Protein AF-A0A7X8JIK3-F1 (afdb_monomer_lite)

Secondary structure (DSSP, 8-state):
-HHHHHHHHHTTT----EEE-BGGGG-HHHHHHHHHHHTTTS-EEE--B--HHHHHHHHHHHHHTTSSPPPPP----TTTT-HHHHHTTTTS--

Radius of gyration: 20.62 Å; chains: 1; bounding box: 44×41×45 Å

Structure (mmCIF, N/CA/C/O backbone):
data_AF-A0A7X8JIK3-F1
#
_entry.id   AF-A0A7X8JIK3-F1
#
loop_
_atom_site.group_PDB
_atom_site.id
_atom_site.type_symbol
_atom_site.label_atom_id
_atom_site.label_alt_id
_atom_site.label_comp_id
_atom_site.label_asym_id
_atom_site.label_entity_id
_atom_site.label_seq_id
_atom_site.pdbx_PDB_ins_code
_atom_site.Cartn_x
_atom_site.Cartn_y
_atom_site.Cartn_z
_atom_site.occupancy
_atom_site.B_iso_or_equiv
_atom_site.auth_seq_id
_atom_site.auth_comp_id
_atom_site.auth_asym_id
_atom_site.auth_atom_id
_atom_site.pdbx_PDB_model_num
ATOM 1 N N . ALA A 1 1 ? -13.726 4.020 7.382 1.00 95.44 1 ALA A N 1
ATOM 2 C CA . ALA A 1 1 ? -14.509 2.844 7.830 1.00 95.44 1 ALA A CA 1
ATOM 3 C C . ALA A 1 1 ? -15.514 2.364 6.776 1.00 95.44 1 ALA A C 1
ATOM 5 O O . ALA A 1 1 ? -15.369 1.234 6.337 1.00 95.44 1 ALA A O 1
ATOM 6 N N . LYS A 1 2 ? -16.475 3.192 6.317 1.00 97.81 2 LYS A N 1
ATOM 7 C CA . LYS A 1 2 ? -17.492 2.793 5.312 1.00 97.81 2 LYS A CA 1
ATOM 8 C C . LYS A 1 2 ? -16.904 2.081 4.083 1.00 97.81 2 LYS A C 1
ATOM 10 O O . LYS A 1 2 ? -17.398 1.026 3.720 1.00 97.81 2 LYS A O 1
ATOM 15 N N . SER A 1 3 ? -15.839 2.621 3.487 1.00 97.88 3 SER A N 1
ATOM 16 C CA . SER A 1 3 ? -15.217 2.026 2.295 1.00 97.88 3 SER A CA 1
ATOM 17 C C . SER A 1 3 ? -14.604 0.647 2.557 1.00 97.88 3 SER A C 1
ATOM 19 O O . SER A 1 3 ? -14.777 -0.245 1.742 1.00 97.88 3 SER A O 1
ATOM 21 N N . ILE A 1 4 ? -13.960 0.442 3.715 1.00 98.12 4 ILE A N 1
ATOM 22 C CA . ILE A 1 4 ? -13.438 -0.877 4.121 1.00 98.12 4 ILE A CA 1
ATOM 23 C C . ILE A 1 4 ? -14.597 -1.875 4.242 1.00 98.12 4 ILE A C 1
ATOM 25 O O . ILE A 1 4 ? -14.536 -2.961 3.679 1.00 98.12 4 ILE A O 1
ATOM 29 N N . GLY A 1 5 ? -15.687 -1.479 4.909 1.00 98.00 5 GLY A N 1
ATOM 30 C CA . GLY A 1 5 ? -16.882 -2.318 5.030 1.00 98.00 5 GLY A CA 1
ATOM 31 C C . GLY A 1 5 ? -17.537 -2.645 3.685 1.00 98.00 5 GLY A C 1
ATOM 32 O O . GLY A 1 5 ? -17.985 -3.767 3.488 1.00 98.00 5 GLY A O 1
ATOM 33 N N . ALA A 1 6 ? -17.549 -1.706 2.735 1.00 98.31 6 ALA A N 1
ATOM 34 C CA . ALA A 1 6 ? -18.091 -1.943 1.396 1.00 98.31 6 ALA A CA 1
ATOM 35 C C . ALA A 1 6 ? -17.320 -3.039 0.638 1.00 98.31 6 ALA A C 1
ATOM 37 O O . ALA A 1 6 ? -17.935 -3.866 -0.034 1.00 98.31 6 ALA A O 1
ATOM 38 N N . TYR A 1 7 ? -15.992 -3.095 0.787 1.00 98.19 7 TYR A N 1
ATOM 39 C CA . TYR A 1 7 ? -15.179 -4.144 0.168 1.00 98.19 7 TYR A CA 1
ATOM 40 C C . TYR A 1 7 ? -15.409 -5.532 0.770 1.00 98.19 7 TYR A C 1
ATOM 42 O O . TYR A 1 7 ? -15.230 -6.519 0.062 1.00 98.19 7 TYR A O 1
ATOM 50 N N . ALA A 1 8 ? -15.879 -5.631 2.019 1.00 97.81 8 ALA A N 1
ATOM 51 C CA . ALA A 1 8 ? -16.270 -6.922 2.579 1.00 97.81 8 ALA A CA 1
ATOM 52 C C . ALA A 1 8 ? -17.386 -7.569 1.745 1.00 97.81 8 ALA A C 1
ATOM 54 O O . ALA A 1 8 ? -17.301 -8.749 1.439 1.00 97.81 8 ALA A O 1
ATOM 55 N N . THR A 1 9 ? -18.385 -6.803 1.288 1.00 97.88 9 THR A N 1
ATOM 56 C CA . THR A 1 9 ? -19.432 -7.328 0.392 1.00 97.88 9 THR A CA 1
ATOM 57 C C . THR A 1 9 ? -18.878 -7.729 -0.975 1.00 97.88 9 THR A C 1
ATOM 59 O O . THR A 1 9 ? -19.276 -8.761 -1.502 1.00 97.88 9 THR A O 1
ATOM 62 N N . VAL A 1 10 ? -17.951 -6.945 -1.541 1.00 98.25 10 VAL A N 1
ATOM 63 C CA . VAL A 1 10 ? -17.314 -7.263 -2.836 1.00 98.25 10 VAL A CA 1
ATOM 64 C C . VAL A 1 10 ? -16.597 -8.613 -2.777 1.00 98.25 10 VAL A C 1
ATOM 66 O O . VAL A 1 10 ? -16.671 -9.392 -3.721 1.00 98.25 10 VAL A O 1
ATOM 69 N N . LEU A 1 11 ? -15.953 -8.903 -1.648 1.00 98.06 11 LEU A N 1
ATOM 70 C CA . LEU A 1 11 ? -15.249 -10.159 -1.392 1.00 98.06 11 LEU A CA 1
ATOM 71 C C . LEU A 1 11 ? -16.153 -11.241 -0.775 1.00 98.06 11 LEU A C 1
ATOM 73 O O . LEU A 1 11 ? -15.653 -12.216 -0.233 1.00 98.06 11 LEU A O 1
ATOM 77 N N . SER A 1 12 ? -17.481 -11.081 -0.817 1.00 97.88 12 SER A N 1
ATOM 78 C CA . SER A 1 12 ? -18.450 -12.026 -0.231 1.00 97.88 12 SER A CA 1
ATOM 79 C C . SER A 1 12 ? -18.217 -12.347 1.257 1.00 97.88 12 SER A C 1
ATOM 81 O O . SER A 1 12 ? -18.584 -13.411 1.742 1.00 97.88 12 SER A O 1
ATOM 83 N N . GLY A 1 13 ? -17.616 -11.420 2.002 1.00 96.62 13 GLY A N 1
ATOM 84 C CA . GLY A 1 13 ? -17.244 -11.585 3.407 1.00 96.62 13 GLY A CA 1
ATOM 85 C C . GLY A 1 13 ? -15.965 -12.396 3.635 1.00 96.62 13 GLY A C 1
ATOM 86 O O . GLY A 1 13 ? -15.501 -12.466 4.771 1.00 96.62 13 GLY A O 1
ATOM 87 N N . GLU A 1 14 ? -15.355 -12.954 2.590 1.00 98.25 14 GLU A N 1
ATOM 88 C CA . GLU A 1 14 ? -14.146 -13.780 2.668 1.00 98.25 14 GLU A CA 1
ATOM 89 C C . GLU A 1 14 ? -12.886 -12.904 2.721 1.00 98.25 14 GLU A C 1
ATOM 91 O O . GLU A 1 14 ? -12.077 -12.845 1.797 1.00 98.25 14 GLU A O 1
ATOM 96 N N . VAL A 1 15 ? -12.732 -12.167 3.822 1.00 98.31 15 VAL A N 1
ATOM 97 C CA . VAL A 1 15 ? -11.600 -11.259 4.036 1.00 98.31 15 VAL A CA 1
ATOM 98 C C . VAL A 1 15 ? -10.584 -11.918 4.966 1.00 98.31 15 VAL A C 1
ATOM 100 O O . VAL A 1 15 ? -10.862 -12.141 6.141 1.00 98.31 15 VAL A O 1
ATOM 103 N N . ASN A 1 16 ? -9.378 -12.207 4.469 1.00 98.44 16 ASN A N 1
ATOM 104 C CA . ASN A 1 16 ? -8.330 -12.810 5.303 1.00 98.44 16 ASN A CA 1
ATOM 105 C C . ASN A 1 16 ? -7.727 -11.821 6.307 1.00 98.44 16 ASN A C 1
ATOM 107 O O . ASN A 1 16 ? -7.415 -12.201 7.434 1.00 98.44 16 ASN A O 1
ATOM 111 N N . ALA A 1 17 ? -7.532 -10.569 5.890 1.00 98.25 17 ALA A N 1
ATOM 112 C CA . ALA A 1 17 ? -6.968 -9.516 6.722 1.00 98.25 17 ALA A CA 1
ATOM 113 C C . ALA A 1 17 ? -7.326 -8.125 6.186 1.00 98.25 17 ALA A C 1
ATOM 115 O O . ALA A 1 17 ? -7.594 -7.946 4.997 1.00 98.25 17 ALA A O 1
ATOM 116 N N . ILE A 1 18 ? -7.266 -7.129 7.067 1.00 98.38 18 ILE A N 1
ATOM 117 C CA . ILE A 1 18 ? -7.309 -5.707 6.719 1.00 98.38 18 ILE A CA 1
ATOM 118 C C . ILE A 1 18 ? -5.941 -5.108 7.038 1.00 98.38 18 ILE A C 1
ATOM 120 O O . ILE A 1 18 ? -5.483 -5.174 8.177 1.00 98.38 18 ILE A O 1
ATOM 124 N N . LEU A 1 19 ? -5.298 -4.502 6.042 1.00 97.56 19 LEU A N 1
ATOM 125 C CA . LEU A 1 19 ? -4.024 -3.812 6.213 1.00 97.56 19 LEU A CA 1
ATOM 126 C C . LEU A 1 19 ? -4.246 -2.297 6.255 1.00 97.56 19 LEU A C 1
ATOM 128 O O . LEU A 1 19 ? -4.806 -1.724 5.319 1.00 97.56 19 LEU A O 1
ATOM 132 N N . LEU A 1 20 ? -3.803 -1.650 7.332 1.00 97.56 20 LEU A N 1
ATOM 133 C CA . LEU A 1 20 ? -3.812 -0.193 7.475 1.00 97.56 20 LEU A CA 1
ATOM 134 C C . LEU A 1 20 ? -2.383 0.332 7.304 1.00 97.56 20 LEU A C 1
ATOM 136 O O . LEU A 1 20 ? -1.503 -0.004 8.091 1.00 97.56 20 LEU A O 1
ATOM 140 N N . THR A 1 21 ? -2.159 1.137 6.267 1.00 96.88 21 THR A N 1
ATOM 141 C CA . THR A 1 21 ? -0.839 1.660 5.880 1.00 96.88 21 THR A CA 1
ATOM 142 C C . THR A 1 21 ? -0.921 3.131 5.450 1.00 96.88 21 THR A C 1
ATOM 144 O O . THR A 1 21 ? -1.978 3.754 5.600 1.00 96.88 21 THR A O 1
ATOM 147 N N . GLY A 1 22 ? 0.177 3.701 4.954 1.00 95.94 22 GLY A N 1
ATOM 148 C CA . GLY A 1 22 ? 0.308 5.118 4.618 1.00 95.94 22 GLY A CA 1
ATOM 149 C C . GLY A 1 22 ? 0.686 5.985 5.820 1.00 95.94 22 GLY A C 1
ATOM 150 O O . GLY A 1 22 ? 0.644 5.542 6.974 1.00 95.94 22 GLY A O 1
ATOM 151 N N . GLY A 1 23 ? 1.041 7.248 5.570 1.00 95.81 23 GLY A N 1
ATOM 152 C CA . GLY A 1 23 ? 1.493 8.161 6.631 1.00 95.81 23 GLY A CA 1
ATOM 153 C C . GLY A 1 23 ? 0.486 8.373 7.776 1.00 95.81 23 GLY A C 1
ATOM 154 O O . GLY A 1 23 ? 0.874 8.473 8.940 1.00 95.81 23 GLY A O 1
ATOM 155 N N . ILE A 1 24 ? -0.822 8.368 7.486 1.00 95.69 24 ILE A N 1
ATOM 156 C CA . ILE 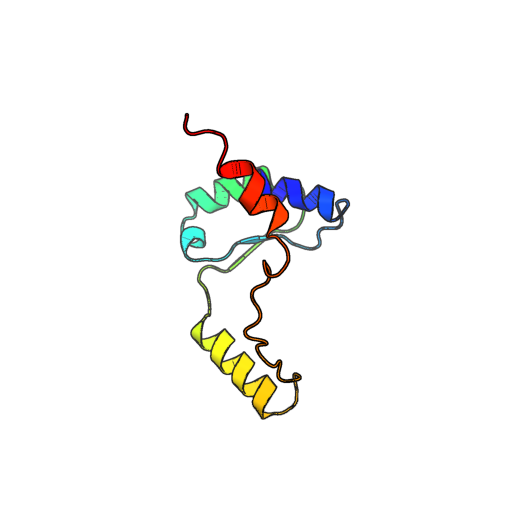A 1 24 ? -1.871 8.573 8.506 1.00 95.69 24 ILE A CA 1
ATOM 157 C C . ILE A 1 24 ? -1.931 7.441 9.540 1.00 95.69 24 ILE A C 1
ATOM 159 O O . ILE A 1 24 ? -2.430 7.643 10.647 1.00 95.69 24 ILE A O 1
ATOM 163 N N . ALA A 1 25 ? -1.391 6.263 9.217 1.00 96.62 25 ALA A N 1
ATOM 164 C CA . ALA A 1 25 ? -1.388 5.123 10.123 1.00 96.62 25 ALA A CA 1
ATOM 165 C C . ALA A 1 25 ? -0.468 5.305 11.345 1.00 96.62 25 ALA A C 1
ATOM 167 O O . ALA A 1 25 ? -0.548 4.516 12.281 1.00 96.62 25 ALA A O 1
ATOM 168 N N . HIS A 1 26 ? 0.348 6.365 11.387 1.00 97.00 26 HIS A N 1
ATOM 169 C CA . HIS A 1 26 ? 1.055 6.777 12.604 1.00 97.00 26 HIS A CA 1
ATOM 170 C C . HIS A 1 26 ? 0.135 7.419 13.659 1.00 97.00 26 HIS A C 1
ATOM 172 O O . HIS A 1 26 ? 0.505 7.492 14.830 1.00 97.00 26 HIS A O 1
ATOM 178 N N . SER A 1 27 ? -1.054 7.899 13.276 1.00 97.75 27 SER A N 1
ATOM 179 C CA . SER A 1 27 ? -2.015 8.476 14.219 1.00 97.75 27 SER A CA 1
ATOM 180 C C . SER A 1 27 ? -2.813 7.375 14.916 1.00 97.75 27 SER A C 1
ATOM 182 O O . SER A 1 27 ? -3.742 6.805 14.340 1.00 97.75 27 SER A O 1
ATOM 184 N N . GLN A 1 28 ? -2.481 7.109 16.181 1.00 97.19 28 GLN A N 1
ATOM 185 C CA . GLN A 1 28 ? -3.166 6.087 16.975 1.00 97.19 28 GLN A CA 1
ATOM 186 C C . GLN A 1 28 ? -4.666 6.373 17.114 1.00 97.19 28 GLN A C 1
ATOM 188 O O . GLN A 1 28 ? -5.479 5.484 16.896 1.00 97.19 28 GLN A O 1
ATOM 193 N N . GLU A 1 29 ? -5.046 7.624 17.391 1.00 97.94 29 GLU A N 1
ATOM 194 C CA . GLU A 1 29 ? -6.454 8.022 17.530 1.00 97.94 29 GLU A CA 1
ATOM 195 C C . GLU A 1 29 ? -7.263 7.715 16.260 1.00 97.94 29 GLU A C 1
ATOM 197 O O . GLU A 1 29 ? -8.369 7.165 16.318 1.00 97.94 29 GLU A O 1
ATOM 202 N N . PHE A 1 30 ? -6.694 8.034 15.093 1.00 97.81 30 PHE A N 1
ATOM 203 C CA . PHE A 1 30 ? -7.331 7.753 13.812 1.00 97.81 30 PHE A CA 1
ATOM 204 C C . PHE A 1 30 ? -7.472 6.245 13.580 1.00 97.81 30 PHE A C 1
ATOM 206 O O . PHE A 1 30 ? -8.554 5.766 13.216 1.00 97.81 30 PHE A O 1
ATOM 213 N N . ILE A 1 31 ? -6.393 5.496 13.821 1.00 98.25 31 ILE A N 1
ATOM 214 C CA . ILE A 1 31 ? -6.359 4.042 13.672 1.00 98.25 31 ILE A CA 1
ATOM 215 C C . ILE A 1 31 ? -7.380 3.370 14.589 1.00 98.25 31 ILE A C 1
ATOM 217 O O . ILE A 1 31 ? -8.195 2.590 14.096 1.00 98.25 31 ILE A O 1
ATOM 221 N N . ASP A 1 32 ? -7.427 3.724 15.869 1.00 98.25 32 ASP A N 1
ATOM 222 C CA . ASP A 1 32 ? -8.369 3.157 16.840 1.00 98.25 32 ASP A CA 1
ATOM 223 C C . ASP A 1 32 ? -9.821 3.389 16.410 1.00 98.25 32 ASP A C 1
ATOM 225 O O . ASP A 1 32 ? -10.675 2.494 16.487 1.00 98.25 32 ASP A O 1
ATOM 229 N N . GLY A 1 33 ? -10.105 4.579 15.872 1.00 98.31 33 GLY A N 1
ATOM 230 C CA . GLY A 1 33 ? -11.401 4.904 15.292 1.00 98.31 33 GLY A CA 1
ATOM 231 C C . GLY A 1 33 ? -11.781 3.981 14.129 1.00 98.31 33 GLY A C 1
ATOM 232 O O . GLY A 1 33 ? -12.938 3.550 14.032 1.00 98.31 33 GLY A O 1
ATOM 233 N N . ILE A 1 34 ? -10.840 3.658 13.244 1.00 98.31 34 ILE A N 1
ATOM 234 C CA . ILE A 1 34 ? -11.072 2.719 12.141 1.00 98.31 34 ILE A CA 1
ATOM 235 C C . ILE A 1 34 ? -11.234 1.294 12.670 1.00 98.31 34 ILE A C 1
ATOM 237 O O . ILE A 1 34 ? -12.262 0.672 12.387 1.00 98.31 34 ILE A O 1
ATOM 241 N N . VAL A 1 35 ? -10.276 0.814 13.466 1.00 98.25 35 VAL A N 1
ATOM 242 C CA . VAL A 1 35 ? -10.213 -0.545 14.029 1.00 98.25 35 VAL A CA 1
ATOM 243 C C . VAL A 1 35 ? -11.515 -0.897 14.734 1.00 98.25 35 VAL A C 1
ATOM 245 O O . VAL A 1 35 ? -12.162 -1.877 14.361 1.00 98.25 35 VAL A O 1
ATOM 248 N N . ARG A 1 36 ? -11.992 -0.038 15.647 1.00 98.50 36 ARG A N 1
ATOM 249 C CA . ARG A 1 36 ? -13.249 -0.254 16.386 1.00 98.50 36 ARG A CA 1
ATOM 250 C C . ARG A 1 36 ? -14.444 -0.555 15.475 1.00 98.50 36 ARG A C 1
ATOM 252 O O . ARG A 1 36 ? -15.355 -1.272 15.878 1.00 98.50 36 ARG A O 1
ATOM 259 N N . ARG A 1 37 ? -14.467 0.016 14.268 1.00 98.44 37 ARG A N 1
ATOM 260 C CA . ARG A 1 37 ? -15.590 -0.083 13.326 1.00 98.44 37 ARG A CA 1
ATOM 261 C C . ARG A 1 37 ? -15.472 -1.245 12.347 1.00 98.44 37 ARG A C 1
ATOM 263 O O . ARG A 1 37 ? -16.482 -1.565 11.733 1.00 98.44 37 ARG A O 1
ATOM 270 N N . VAL A 1 38 ? -14.284 -1.818 12.144 1.00 98.38 38 VAL A N 1
ATOM 271 C CA . VAL A 1 38 ? -14.043 -2.796 11.062 1.00 98.38 38 VAL A CA 1
ATOM 272 C C . VAL A 1 38 ? -13.388 -4.097 11.525 1.00 98.38 38 VAL A C 1
ATOM 274 O O . VAL A 1 38 ? -13.385 -5.057 10.767 1.00 98.38 38 VAL A O 1
ATOM 277 N N . GLN A 1 39 ? -12.905 -4.179 12.770 1.00 98.12 39 GLN A N 1
ATOM 278 C CA . GLN A 1 39 ? -12.239 -5.376 13.313 1.00 98.12 39 GLN A CA 1
ATOM 279 C C . GLN A 1 39 ? -13.112 -6.637 13.354 1.00 98.12 39 GLN A C 1
ATOM 281 O O .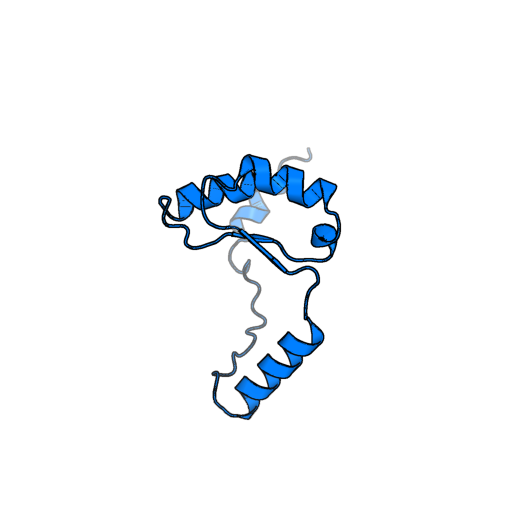 GLN A 1 39 ? -12.584 -7.736 13.447 1.00 98.12 39 GLN A O 1
ATOM 286 N N . TYR A 1 40 ? -14.441 -6.501 13.281 1.00 97.75 40 TYR A N 1
ATOM 287 C CA . TYR A 1 40 ? -15.346 -7.653 13.217 1.00 97.75 40 TYR A CA 1
ATOM 288 C C . TYR A 1 40 ? -15.302 -8.370 11.858 1.00 97.75 40 TYR A C 1
ATOM 290 O O . TYR A 1 40 ? -15.801 -9.485 11.752 1.00 97.75 40 TYR A O 1
ATOM 298 N N . ILE A 1 41 ? -14.763 -7.717 10.822 1.00 98.31 41 ILE A N 1
ATOM 299 C CA . ILE A 1 41 ? -14.716 -8.247 9.457 1.00 98.31 41 ILE A CA 1
ATOM 300 C C . ILE A 1 41 ? -13.571 -9.257 9.326 1.00 98.31 41 ILE A C 1
ATOM 302 O O . ILE A 1 41 ? -13.778 -10.343 8.800 1.00 98.31 41 ILE A O 1
ATOM 306 N N . ALA A 1 42 ? -12.370 -8.891 9.784 1.00 98.38 42 ALA A N 1
ATOM 307 C CA . ALA A 1 42 ? -11.159 -9.701 9.677 1.00 98.38 42 ALA A CA 1
ATOM 308 C C . ALA A 1 42 ? -10.060 -9.187 10.629 1.00 98.38 42 ALA A C 1
ATOM 310 O O . ALA A 1 42 ? -10.130 -8.031 11.067 1.00 98.38 42 ALA A O 1
ATOM 311 N N . PRO A 1 43 ? -9.014 -9.993 10.909 1.00 98.44 43 PRO A N 1
ATOM 312 C CA . PRO A 1 43 ? -7.817 -9.536 11.614 1.00 98.44 43 PRO A CA 1
ATOM 313 C C . PRO A 1 43 ? -7.197 -8.296 10.960 1.00 98.44 43 PRO A C 1
ATOM 315 O O . PRO A 1 43 ? -7.139 -8.191 9.733 1.00 98.44 43 PRO A O 1
ATOM 318 N N . ILE A 1 44 ? -6.711 -7.363 11.780 1.00 98.44 44 ILE A N 1
ATOM 319 C CA . ILE A 1 44 ? -6.135 -6.100 11.308 1.00 98.44 44 ILE A CA 1
ATOM 320 C C . ILE A 1 44 ? -4.630 -6.091 11.553 1.00 98.44 44 ILE A C 1
ATOM 322 O O . ILE A 1 44 ? -4.181 -6.344 12.669 1.00 98.44 44 ILE A O 1
ATOM 326 N N . SER A 1 45 ? -3.869 -5.742 10.518 1.00 97.94 45 SER A N 1
ATOM 327 C CA . SER A 1 45 ? -2.444 -5.434 10.611 1.00 97.94 45 SER A CA 1
ATOM 328 C C . SER A 1 45 ? -2.222 -3.949 10.332 1.00 97.94 45 SER A C 1
ATOM 330 O O . SER A 1 45 ? -2.826 -3.387 9.416 1.00 97.94 45 SER A O 1
ATOM 332 N N . ILE A 1 46 ? -1.381 -3.299 11.134 1.00 97.50 46 ILE A N 1
ATOM 333 C CA . ILE A 1 46 ? -1.049 -1.878 10.994 1.00 97.50 46 ILE A CA 1
ATOM 334 C C . ILE A 1 46 ? 0.421 -1.795 10.598 1.00 97.50 46 ILE A C 1
ATOM 336 O O . ILE A 1 46 ? 1.295 -2.224 11.348 1.00 97.50 46 ILE A O 1
ATOM 340 N N . MET A 1 47 ? 0.684 -1.244 9.418 1.00 95.88 47 MET A N 1
ATOM 341 C CA . MET A 1 47 ? 2.022 -1.074 8.863 1.00 95.88 47 MET A CA 1
ATOM 342 C C . MET A 1 47 ? 2.178 0.372 8.384 1.00 95.88 47 MET A C 1
ATOM 344 O O . MET A 1 47 ? 1.891 0.667 7.222 1.00 95.88 47 MET A O 1
ATOM 348 N N . PRO A 1 48 ? 2.566 1.294 9.281 1.00 96.00 48 PRO A N 1
ATOM 349 C CA . PRO A 1 48 ? 2.697 2.705 8.945 1.00 96.00 48 PRO A CA 1
ATOM 350 C C . PRO A 1 48 ? 3.806 2.967 7.923 1.00 96.00 48 PRO A C 1
ATOM 352 O O . PRO A 1 48 ? 4.807 2.253 7.895 1.00 96.00 48 PRO A O 1
ATOM 355 N N . GLY A 1 49 ? 3.636 4.020 7.123 1.00 93.56 49 GLY A N 1
ATOM 356 C CA . GLY A 1 49 ? 4.5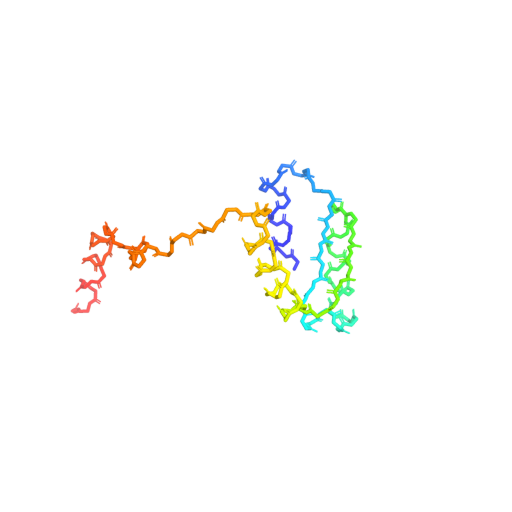76 4.388 6.061 1.00 93.56 49 GLY A CA 1
ATOM 357 C C . GLY A 1 49 ? 4.217 3.783 4.703 1.00 93.56 49 GLY A C 1
ATOM 358 O O . GLY A 1 49 ? 3.139 3.216 4.537 1.00 93.56 49 GLY A O 1
ATOM 359 N N . GLU A 1 50 ? 5.092 3.984 3.714 1.00 87.56 50 GLU A N 1
ATOM 360 C CA . GLU A 1 50 ? 4.769 3.757 2.290 1.00 87.56 50 GLU A CA 1
ATOM 361 C C . GLU A 1 50 ? 5.816 2.900 1.547 1.00 87.56 50 GLU A C 1
ATOM 363 O O . GLU A 1 50 ? 5.525 2.409 0.463 1.00 87.56 50 GLU A O 1
ATOM 368 N N . PHE A 1 51 ? 6.994 2.644 2.145 1.00 91.06 51 PHE A N 1
ATOM 369 C CA . PHE A 1 51 ? 8.072 1.772 1.623 1.00 91.06 51 PHE A CA 1
ATOM 370 C C . PHE A 1 51 ? 8.358 1.932 0.114 1.00 91.06 51 PHE A C 1
ATOM 372 O O . PHE A 1 51 ? 8.670 0.962 -0.579 1.00 91.06 51 PHE A O 1
ATOM 379 N N . GLU A 1 52 ? 8.213 3.151 -0.418 1.00 94.62 52 GLU A N 1
ATOM 380 C CA . GLU A 1 52 ? 8.180 3.394 -1.864 1.00 94.62 52 GLU A CA 1
ATOM 381 C C . GLU A 1 52 ? 9.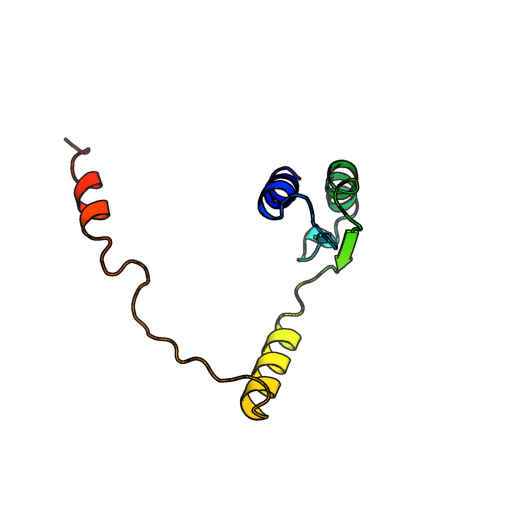526 3.095 -2.528 1.00 94.62 52 GLU A C 1
ATOM 383 O O . GLU A 1 52 ? 9.579 2.426 -3.560 1.00 94.62 52 GLU A O 1
ATOM 388 N N . MET A 1 53 ? 10.627 3.554 -1.923 1.00 96.69 53 MET A N 1
ATOM 389 C CA . MET A 1 53 ? 11.971 3.382 -2.482 1.00 96.69 53 MET A CA 1
ATOM 390 C C . MET A 1 53 ? 12.377 1.909 -2.505 1.00 96.69 53 MET A C 1
ATOM 392 O O . MET A 1 53 ? 12.921 1.426 -3.501 1.00 96.69 53 MET A O 1
ATOM 396 N N . GLU A 1 54 ? 12.066 1.175 -1.439 1.00 96.19 54 GLU A N 1
ATOM 397 C CA . GLU A 1 54 ? 12.275 -0.263 -1.345 1.00 96.19 54 GLU A CA 1
ATOM 398 C C . GLU A 1 54 ? 11.401 -1.014 -2.355 1.00 96.19 54 GLU A C 1
ATOM 400 O O . GLU A 1 54 ? 11.907 -1.880 -3.069 1.00 96.19 54 GLU A O 1
ATOM 405 N N . ALA A 1 55 ? 10.118 -0.659 -2.478 1.00 95.75 55 ALA A N 1
ATOM 406 C CA . ALA A 1 55 ? 9.205 -1.281 -3.434 1.00 95.75 55 ALA A CA 1
ATOM 407 C C . ALA A 1 55 ? 9.663 -1.074 -4.889 1.00 95.75 55 ALA A C 1
ATOM 409 O O . ALA A 1 55 ? 9.665 -2.030 -5.673 1.00 95.75 55 ALA A O 1
ATOM 410 N N . LEU A 1 56 ? 10.112 0.138 -5.237 1.00 97.25 56 LEU A N 1
ATOM 411 C CA . LEU A 1 56 ? 10.670 0.463 -6.553 1.00 97.25 56 LEU A CA 1
ATOM 412 C C . LEU A 1 56 ? 11.953 -0.326 -6.833 1.00 97.25 56 LEU A C 1
ATOM 414 O O . LEU A 1 56 ? 12.071 -0.958 -7.887 1.00 97.25 56 LEU A O 1
ATOM 418 N N . ALA A 1 57 ? 12.894 -0.334 -5.886 1.00 98.12 57 ALA A N 1
ATOM 419 C CA . ALA A 1 57 ? 14.143 -1.076 -6.022 1.00 98.12 57 ALA A CA 1
ATOM 420 C C . ALA A 1 57 ? 13.886 -2.581 -6.183 1.00 98.12 57 ALA A C 1
ATOM 422 O O . ALA A 1 57 ? 14.439 -3.219 -7.080 1.00 98.12 57 ALA A O 1
ATOM 423 N N . MET A 1 58 ? 12.995 -3.151 -5.367 1.00 97.81 58 MET A N 1
ATOM 424 C CA . MET A 1 58 ? 12.616 -4.559 -5.4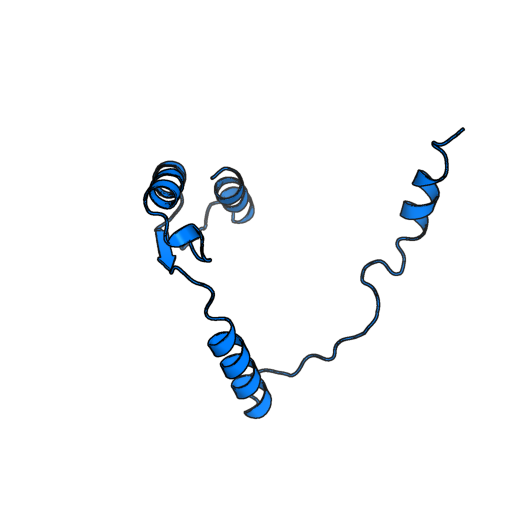64 1.00 97.81 58 MET A CA 1
ATOM 425 C C . MET A 1 58 ? 11.917 -4.881 -6.787 1.00 97.81 58 MET A C 1
ATOM 427 O O . MET A 1 58 ? 12.184 -5.935 -7.363 1.00 97.81 58 MET A O 1
ATOM 431 N N . GLY A 1 59 ? 11.053 -3.994 -7.288 1.00 96.94 59 GLY A N 1
ATOM 432 C CA . GLY A 1 59 ? 10.440 -4.140 -8.609 1.00 96.94 59 GLY A CA 1
ATOM 433 C C . GLY A 1 59 ? 11.484 -4.190 -9.726 1.00 96.94 59 GLY A C 1
ATOM 434 O O . GLY A 1 59 ? 11.472 -5.109 -10.545 1.00 96.94 59 GLY A O 1
ATOM 435 N N . ALA A 1 60 ? 12.447 -3.264 -9.708 1.00 97.00 60 ALA A N 1
ATOM 436 C CA . ALA A 1 60 ? 13.541 -3.236 -10.676 1.00 97.00 60 ALA A CA 1
ATOM 437 C C . ALA A 1 60 ? 14.410 -4.504 -10.612 1.00 97.00 60 ALA A C 1
ATOM 439 O O . ALA A 1 60 ? 14.744 -5.075 -11.649 1.00 97.00 60 ALA A O 1
ATOM 440 N N . ILE A 1 61 ? 14.731 -4.992 -9.409 1.00 98.38 61 ILE A N 1
ATOM 441 C CA . ILE A 1 61 ? 15.486 -6.241 -9.226 1.00 98.38 61 ILE A CA 1
ATOM 442 C C . ILE A 1 61 ? 14.728 -7.434 -9.821 1.00 98.38 61 ILE A C 1
ATOM 444 O O . ILE A 1 61 ? 15.334 -8.246 -10.525 1.00 98.38 61 ILE A O 1
ATOM 448 N N . ARG A 1 62 ? 13.415 -7.557 -9.580 1.00 98.31 62 ARG A N 1
ATOM 449 C CA . ARG A 1 62 ? 12.613 -8.663 -10.137 1.00 98.31 62 ARG A CA 1
ATOM 450 C C . ARG A 1 62 ? 12.557 -8.627 -11.664 1.00 98.31 62 ARG A C 1
ATOM 452 O O . ARG A 1 62 ? 12.714 -9.672 -12.290 1.00 98.31 62 ARG A O 1
ATOM 459 N N . ALA A 1 63 ? 12.422 -7.442 -12.254 1.00 97.50 63 ALA A N 1
ATOM 460 C CA . ALA A 1 63 ? 12.470 -7.264 -13.702 1.00 97.50 63 ALA A CA 1
ATOM 461 C C . ALA A 1 63 ? 13.842 -7.648 -14.291 1.00 97.50 63 ALA A C 1
ATOM 463 O O . ALA A 1 63 ? 13.921 -8.452 -15.217 1.00 97.50 63 ALA A O 1
ATOM 464 N N . LEU A 1 64 ? 14.936 -7.120 -13.728 1.00 97.62 64 LEU A N 1
ATOM 465 C CA . LEU A 1 64 ? 16.299 -7.349 -14.232 1.00 97.62 64 LEU A CA 1
ATOM 466 C C . LEU A 1 64 ? 16.791 -8.790 -14.028 1.00 97.62 64 LEU A C 1
ATOM 468 O O . LEU A 1 64 ? 17.627 -9.263 -14.793 1.00 97.62 64 LEU A O 1
ATOM 472 N N . SER A 1 65 ? 16.275 -9.489 -13.015 1.00 98.12 65 SER A N 1
ATOM 473 C CA . SER A 1 65 ? 16.579 -10.905 -12.758 1.00 98.12 65 SER A CA 1
ATOM 474 C C . SER A 1 65 ? 15.700 -11.884 -13.544 1.00 98.12 65 SER A C 1
ATOM 476 O O . SER A 1 65 ? 15.935 -13.088 -13.480 1.00 98.12 65 SER A O 1
ATOM 478 N N . GLY A 1 66 ? 14.691 -11.398 -14.276 1.00 97.25 66 GLY A N 1
ATOM 479 C CA . GLY A 1 66 ? 13.732 -12.241 -14.996 1.00 97.25 66 GLY A CA 1
ATOM 480 C C . GLY A 1 66 ? 12.719 -12.959 -14.096 1.00 97.25 66 GLY A C 1
ATOM 481 O O . GLY A 1 66 ? 12.027 -13.860 -14.564 1.00 97.25 66 GLY A O 1
ATOM 482 N N . ALA A 1 67 ? 12.615 -12.573 -12.820 1.00 98.00 67 ALA A N 1
ATOM 483 C CA . ALA A 1 67 ? 11.631 -13.117 -11.883 1.00 98.00 67 ALA A CA 1
ATOM 484 C C . ALA A 1 67 ? 10.203 -12.604 -12.150 1.00 98.00 67 ALA A C 1
ATOM 486 O O . ALA A 1 67 ? 9.234 -13.235 -11.734 1.00 98.00 67 ALA A O 1
ATOM 487 N N . GLU A 1 68 ? 10.069 -11.466 -12.835 1.00 97.31 68 GLU A N 1
ATOM 488 C CA . GLU A 1 68 ? 8.791 -10.868 -13.226 1.00 97.31 68 GLU A CA 1
ATOM 489 C C . GLU A 1 68 ? 8.863 -10.389 -14.690 1.00 97.31 68 GLU A C 1
ATOM 491 O O . GLU A 1 68 ? 9.872 -9.789 -15.078 1.00 97.31 68 GLU A O 1
ATOM 496 N N . PRO A 1 69 ? 7.837 -10.647 -15.529 1.00 96.19 69 PRO A N 1
ATOM 497 C CA . PRO A 1 69 ? 7.827 -10.172 -16.909 1.00 96.19 69 PRO A CA 1
ATOM 498 C C . PRO A 1 69 ? 7.717 -8.644 -16.969 1.00 96.19 69 PRO A C 1
ATOM 500 O O . PRO A 1 69 ? 6.901 -8.032 -16.284 1.00 96.19 69 PRO A O 1
ATOM 503 N N . ILE A 1 70 ? 8.511 -8.023 -17.842 1.00 96.38 70 ILE A N 1
ATOM 504 C CA . ILE A 1 70 ? 8.475 -6.573 -18.059 1.00 96.38 70 ILE A CA 1
ATOM 505 C C . ILE A 1 70 ? 7.249 -6.217 -18.904 1.00 96.38 70 ILE A C 1
ATOM 507 O O . ILE A 1 70 ? 7.074 -6.730 -20.010 1.00 96.38 70 ILE A O 1
ATOM 511 N N . LEU A 1 71 ? 6.416 -5.306 -18.398 1.00 9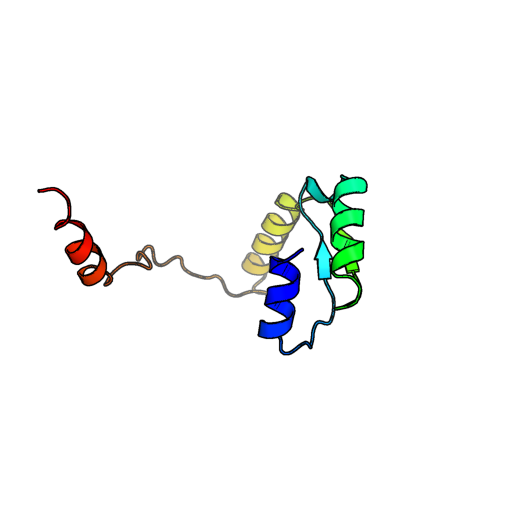5.06 71 LEU A N 1
ATOM 512 C CA . LEU A 1 71 ? 5.264 -4.776 -19.125 1.00 95.06 71 LEU A CA 1
ATOM 513 C C . LEU A 1 71 ? 5.674 -3.595 -20.012 1.00 95.06 71 LEU A C 1
ATOM 515 O O . LEU A 1 71 ? 6.475 -2.748 -19.618 1.00 95.06 71 LEU A O 1
ATOM 519 N N . THR A 1 72 ? 5.093 -3.509 -21.208 1.00 95.50 72 THR A N 1
ATOM 520 C CA . THR A 1 72 ? 5.265 -2.359 -22.106 1.00 95.50 72 THR A CA 1
ATOM 521 C C . THR A 1 72 ? 4.129 -1.366 -21.891 1.00 95.50 72 THR A C 1
ATOM 523 O O . THR A 1 72 ? 2.961 -1.706 -22.068 1.00 95.50 72 THR A O 1
ATOM 526 N N . TYR A 1 73 ? 4.463 -0.127 -21.523 1.00 94.31 73 TYR A N 1
ATOM 527 C CA . TYR A 1 73 ? 3.486 0.958 -21.467 1.00 94.31 73 TYR A CA 1
ATOM 528 C C . TYR A 1 73 ? 2.980 1.267 -22.880 1.00 94.31 73 TYR A C 1
ATOM 530 O O . TYR A 1 73 ? 3.770 1.597 -23.761 1.00 94.31 73 TYR A O 1
ATOM 538 N N . THR A 1 74 ? 1.670 1.144 -23.100 1.00 93.62 74 THR A N 1
ATOM 539 C CA . THR A 1 74 ? 1.071 1.270 -24.438 1.00 93.62 74 THR A CA 1
ATOM 540 C C . THR A 1 74 ? 1.011 2.712 -24.931 1.00 93.62 74 THR A C 1
ATOM 542 O O . THR A 1 74 ? 0.943 2.929 -26.133 1.00 93.62 74 THR A O 1
ATOM 545 N N . GLY A 1 75 ? 0.986 3.702 -24.032 1.00 94.38 75 GLY A N 1
ATOM 546 C CA . GLY A 1 75 ? 0.747 5.109 -24.383 1.00 94.38 75 GLY A CA 1
ATOM 547 C C . GLY A 1 75 ? -0.678 5.415 -24.866 1.00 94.38 75 GLY A C 1
ATOM 548 O O . GLY A 1 75 ? -1.045 6.583 -24.965 1.00 94.38 75 GLY A O 1
ATOM 549 N N . GLU A 1 76 ? -1.489 4.385 -25.109 1.00 91.06 76 GLU A N 1
ATOM 550 C CA . GLU A 1 76 ? -2.884 4.496 -25.519 1.00 91.06 76 GLU A CA 1
ATOM 551 C C . GLU A 1 76 ? -3.751 4.944 -24.335 1.00 91.06 76 GLU A C 1
ATOM 553 O O . GLU A 1 76 ? -3.798 4.257 -23.306 1.00 91.06 76 GLU A O 1
ATOM 558 N N . PRO A 1 77 ? -4.459 6.081 -24.439 1.00 89.44 77 PRO A N 1
ATOM 559 C CA . PRO A 1 77 ? -5.333 6.526 -23.370 1.00 89.44 77 PRO A CA 1
ATOM 560 C C . PRO A 1 77 ? -6.467 5.525 -23.137 1.00 89.44 77 PRO A C 1
ATOM 562 O O . PRO A 1 77 ? -7.180 5.158 -24.066 1.00 89.44 77 PRO A O 1
ATOM 565 N N . VAL A 1 78 ? -6.729 5.165 -21.878 1.00 86.62 78 VAL A N 1
ATOM 566 C CA . VAL A 1 78 ? -7.822 4.235 -21.510 1.00 86.62 78 VAL A CA 1
ATOM 567 C C . VAL A 1 78 ? -9.227 4.763 -21.835 1.00 86.62 78 VAL A C 1
ATOM 569 O O . VAL A 1 78 ? -10.210 4.038 -21.738 1.00 86.62 78 VAL A O 1
ATOM 572 N N . TRP A 1 79 ? -9.330 6.039 -22.206 1.00 84.44 79 TRP A N 1
ATOM 573 C CA . TRP A 1 79 ? -10.561 6.685 -22.656 1.00 84.44 79 TRP A CA 1
ATOM 574 C C . TRP A 1 79 ? -10.644 6.850 -24.179 1.00 84.44 79 TRP A C 1
ATOM 576 O O . TRP A 1 79 ? -11.580 7.495 -24.662 1.00 84.44 79 TRP A O 1
ATOM 586 N N . ALA A 1 80 ? -9.685 6.320 -24.944 1.00 81.50 80 ALA A N 1
ATOM 587 C CA . ALA A 1 80 ? -9.811 6.224 -26.394 1.00 81.50 80 ALA A CA 1
ATOM 588 C C . ALA A 1 80 ? -11.058 5.378 -26.719 1.00 81.50 80 ALA A C 1
ATOM 590 O O . ALA A 1 80 ? -11.175 4.239 -26.276 1.00 81.50 80 ALA A O 1
ATOM 591 N N . GLY A 1 81 ? -12.036 5.966 -27.416 1.00 76.12 81 GLY A N 1
ATOM 592 C CA . GLY A 1 81 ? -13.337 5.337 -27.692 1.00 76.12 81 GLY A CA 1
ATOM 593 C C . GLY A 1 81 ? -14.498 5.777 -26.788 1.00 76.12 81 GLY A C 1
ATOM 594 O O . GLY A 1 81 ? -15.629 5.348 -27.007 1.00 76.12 81 GLY A O 1
ATOM 595 N N . LEU A 1 82 ? -14.279 6.678 -25.820 1.00 82.31 82 LEU A N 1
ATOM 596 C CA . LEU A 1 82 ? -15.355 7.290 -25.014 1.00 82.31 82 LEU A CA 1
ATOM 597 C C . LEU A 1 82 ? -15.914 8.592 -25.625 1.00 82.31 82 LEU A C 1
ATOM 599 O O . LEU A 1 82 ? -16.540 9.396 -24.927 1.00 82.31 82 LEU A O 1
ATOM 603 N N . ASP A 1 83 ? -15.720 8.822 -26.926 1.00 78.00 83 ASP A N 1
ATOM 604 C CA . ASP A 1 83 ? -16.115 10.066 -27.608 1.00 78.00 83 ASP A CA 1
ATOM 605 C C . ASP A 1 83 ? -17.624 10.354 -27.503 1.00 78.00 83 ASP A C 1
ATOM 607 O O . ASP A 1 83 ? -18.038 11.505 -27.339 1.00 78.00 83 ASP A O 1
ATOM 611 N N . ALA A 1 84 ? -18.452 9.305 -27.470 1.00 67.00 84 ALA A N 1
ATOM 612 C CA . ALA A 1 84 ? -19.900 9.412 -27.282 1.00 67.00 84 ALA A CA 1
ATOM 613 C C . ALA A 1 84 ? -20.304 9.977 -25.901 1.00 67.00 84 ALA A C 1
ATOM 615 O O . ALA A 1 84 ? -21.327 10.653 -25.779 1.00 67.00 84 ALA A O 1
ATOM 616 N N . ILE A 1 85 ? -19.490 9.762 -24.860 1.00 67.31 85 ILE A N 1
ATOM 617 C CA . ILE A 1 85 ? -19.746 10.287 -23.506 1.00 67.31 85 ILE A CA 1
ATOM 618 C C . ILE A 1 85 ? -19.369 11.776 -23.417 1.00 67.31 85 ILE A C 1
ATOM 620 O O . ILE A 1 85 ? -19.985 12.534 -22.671 1.00 67.31 85 ILE A O 1
ATOM 624 N N . ARG A 1 86 ? -18.407 12.241 -24.225 1.00 61.62 86 ARG A N 1
ATOM 625 C CA . ARG A 1 86 ? -18.016 13.663 -24.279 1.00 61.62 86 ARG A CA 1
ATOM 626 C C . ARG A 1 86 ? -19.051 14.531 -24.997 1.00 61.62 86 ARG A C 1
ATOM 628 O O . ARG A 1 86 ? -19.275 15.673 -24.597 1.00 61.62 86 ARG A O 1
ATOM 635 N N . ALA A 1 87 ? -19.704 13.997 -26.030 1.00 60.91 87 ALA A N 1
ATOM 636 C CA . ALA A 1 87 ? -20.699 14.729 -26.817 1.00 60.91 87 ALA A CA 1
ATOM 637 C C . ALA A 1 87 ? -21.954 15.116 -26.009 1.00 60.91 87 ALA A C 1
ATOM 639 O O . ALA A 1 87 ? -22.543 16.167 -26.250 1.00 60.91 87 ALA A O 1
ATOM 640 N N . THR A 1 88 ? -22.334 14.322 -25.005 1.00 58.62 88 THR A N 1
ATOM 641 C CA . THR A 1 88 ? -23.549 14.548 -24.201 1.00 58.62 88 THR A CA 1
ATOM 642 C C . THR A 1 88 ? -23.427 15.675 -23.167 1.00 58.62 88 THR A C 1
ATOM 644 O O . THR A 1 88 ? -24.449 16.129 -22.658 1.00 58.62 88 THR A O 1
ATOM 647 N N . HIS A 1 89 ? -22.221 16.187 -22.885 1.00 57.53 89 HIS A N 1
ATOM 648 C CA . HIS A 1 89 ? -22.016 17.298 -21.938 1.00 57.53 89 HIS A CA 1
ATOM 649 C C . HIS A 1 89 ? -21.913 18.689 -22.585 1.00 57.53 89 HIS A C 1
ATOM 651 O O . HIS A 1 89 ? -22.082 19.682 -21.885 1.00 57.53 89 HIS A O 1
ATOM 657 N N . LYS A 1 90 ? -21.714 18.802 -23.908 1.00 55.97 90 LYS A N 1
ATOM 658 C CA . LYS A 1 90 ? -21.666 20.111 -24.597 1.00 55.97 90 LYS A CA 1
ATOM 659 C C . LYS A 1 90 ? -23.041 20.764 -24.834 1.00 55.97 90 LYS A C 1
ATOM 661 O O . LYS A 1 90 ? -23.099 21.841 -25.410 1.00 55.97 90 LYS A O 1
ATOM 666 N N . GLY A 1 91 ? -24.139 20.137 -24.402 1.00 52.16 91 GLY A N 1
ATOM 667 C CA . GLY A 1 91 ? -25.513 20.607 -24.635 1.00 52.16 91 GLY A CA 1
ATOM 668 C C . GLY A 1 91 ? -26.224 21.251 -23.437 1.00 52.16 91 GLY A C 1
ATOM 669 O O . GLY A 1 91 ? -27.445 21.356 -23.478 1.00 52.16 91 GLY A O 1
ATOM 670 N N . LYS A 1 92 ? -25.518 21.619 -22.356 1.00 53.88 92 LYS A N 1
ATOM 671 C CA . LYS A 1 92 ? -26.123 22.208 -21.137 1.00 53.88 92 LYS A CA 1
ATOM 672 C C . LYS A 1 92 ? -25.658 23.630 -20.790 1.00 53.88 92 LYS A C 1
ATOM 674 O O . LYS A 1 92 ? -25.936 24.099 -19.693 1.00 53.88 92 LYS A O 1
ATOM 679 N N . GLU A 1 93 ? -25.006 24.322 -21.719 1.00 51.78 93 GLU A N 1
ATOM 680 C CA . GLU A 1 93 ? -24.763 25.767 -21.628 1.00 51.78 93 GLU A CA 1
ATOM 681 C C . GLU A 1 93 ? -25.438 26.470 -22.815 1.00 51.78 93 GLU A C 1
ATOM 683 O O . GLU A 1 93 ? -24.803 26.749 -23.830 1.00 51.78 93 GLU A O 1
ATOM 688 N N . ALA A 1 94 ? -26.753 26.675 -22.704 1.00 40.38 94 ALA A N 1
ATOM 689 C CA . ALA A 1 94 ? -27.555 27.657 -23.437 1.00 40.38 94 ALA A CA 1
ATOM 690 C C . ALA A 1 94 ? -28.885 27.861 -22.699 1.00 40.38 94 ALA A C 1
ATOM 692 O O . ALA A 1 94 ? -29.488 26.836 -22.302 1.00 40.38 94 ALA A O 1
#

Sequence (94 aa):
AKSIGAYATVLSGEVNAILLTGGIAHSQEFIDGIVRRVQYIAPISIMPGEFEMEALAMGAIRALSGAEPILTYTGEPVWAGLDAIRATHKGKEA

Foldseek 3Di:
DVVLVVVCVVVVLPDAEAEAEEQCLVDPVVVVVVCVVCVVSYHYDYDYDDCVVVVVVVVVVCPVVVVDPDDDDPPDDPCVVVVVVVVVPVPPDD

pLDDT: mean 91.24, std 13.41, range [40.38, 98.5]